Protein AF-A0A8J3M539-F1 (afdb_monomer)

Secondary structure (DSSP, 8-state):
----HHHHHHHHHHHHHHHHHHHHHHHHHHHHHHHHH-PPPEEEEEEEEEEE---EEEEPPP-STTPPPPEEEEPPTTPPPEEEEEEEEEEPP------

Mean predicted aligned error: 10.87 Å

Solvent-accessible surface area (backbone atoms only — not comparable to full-atom values): 6241 Å² total; per-residue (Å²): 133,88,75,52,72,66,57,55,52,48,55,54,48,52,55,51,50,55,52,48,54,57,40,50,52,50,31,49,54,27,47,59,46,22,80,78,68,70,50,79,43,61,38,69,40,84,71,44,79,47,78,47,70,67,74,38,77,45,75,49,83,74,91,51,93,89,57,80,81,49,69,49,74,47,64,46,91,93,61,70,70,46,80,48,75,38,74,38,82,48,78,68,82,77,75,77,83,78,133

Organism: NCBI:txid575193

Radius of gyration: 23.66 Å; Cα contacts (8 Å, |Δi|>4): 105; chains: 1; bounding box: 57×19×73 Å

Foldseek 3Di:
DDQPPVNVVVVVVVVVVVVVVVQVVQQVVQVVVCVVPVPFGKGKDWPDKDKAADKDKDWDDDPDPPDDIDIDIDGPVPGDMDIDIDIDIDGDDPPPPDD

pLDDT: mean 77.4, std 10.96, range [43.41, 89.56]

Nearest PDB structures (foldseek):
  8ekl-assembly1_G  TM=4.359E-01  e=3.157E+00  Clostridioides difficile R20291
  7vnn-assembly1_D  TM=2.729E-01  e=2.975E+00  Clostridioides difficile
  6klw-assembly1_F  TM=2.982E-01  e=9.183E+00  Clostridium perfringens
  6uwr-assembly1_A  TM=2.725E-01  e=5.713E+00  Clostridioides difficile

Sequence (99 aa):
MEVALTDLLAAAGDGLVDAQLALDERGLDSLDAFGETGITPTVLTWSAVRFRIPVAMRLLPKREPGQATAALVGLPSGAGGHLTVGLRYLPAEQGEGDG

Structure (mmCIF, N/CA/C/O backbone):
data_AF-A0A8J3M539-F1
#
_entry.id   AF-A0A8J3M539-F1
#
loop_
_atom_site.group_PDB
_atom_site.id
_atom_site.type_symbol
_atom_site.label_atom_id
_atom_site.label_alt_id
_atom_site.label_comp_id
_atom_site.label_asym_id
_atom_site.label_entity_id
_atom_site.label_seq_id
_atom_site.pdbx_PDB_ins_code
_atom_site.Cartn_x
_atom_site.Cartn_y
_atom_site.Cartn_z
_atom_site.occupancy
_atom_site.B_iso_or_equiv
_atom_site.auth_seq_id
_atom_site.auth_comp_id
_atom_site.auth_asym_id
_atom_site.auth_atom_id
_atom_site.pdbx_PDB_model_num
ATOM 1 N N . MET A 1 1 ? 21.867 3.747 -7.306 1.00 43.41 1 MET A N 1
ATOM 2 C CA . MET A 1 1 ? 21.375 2.463 -6.779 1.00 43.41 1 MET A CA 1
ATOM 3 C C . MET A 1 1 ? 20.152 2.109 -7.599 1.00 43.41 1 MET A C 1
ATOM 5 O O . MET A 1 1 ? 19.170 2.835 -7.531 1.00 43.41 1 MET A O 1
ATOM 9 N N . GLU A 1 2 ? 20.273 1.128 -8.486 1.00 53.25 2 GLU A N 1
ATOM 10 C CA . GLU A 1 2 ? 19.160 0.654 -9.310 1.00 53.25 2 GLU A CA 1
ATOM 11 C C . GLU A 1 2 ? 18.392 -0.355 -8.456 1.00 53.25 2 GLU A C 1
ATOM 13 O O . GLU A 1 2 ? 18.901 -1.432 -8.168 1.00 53.25 2 GLU A O 1
ATOM 18 N N . VAL A 1 3 ? 17.236 0.047 -7.931 1.00 57.97 3 VAL A N 1
ATOM 19 C CA . VAL A 1 3 ? 16.343 -0.870 -7.213 1.00 57.97 3 VAL A CA 1
ATOM 20 C C . VAL A 1 3 ? 15.502 -1.554 -8.279 1.00 57.97 3 VAL A C 1
ATOM 22 O O . VAL A 1 3 ? 14.828 -0.866 -9.054 1.00 57.97 3 VAL A O 1
ATOM 25 N N . ALA A 1 4 ? 15.569 -2.883 -8.366 1.00 73.00 4 ALA A N 1
ATOM 26 C CA . ALA A 1 4 ? 14.726 -3.613 -9.300 1.00 73.00 4 ALA A CA 1
ATOM 27 C C . ALA A 1 4 ? 13.256 -3.360 -8.934 1.00 73.00 4 ALA A C 1
ATOM 29 O O . ALA A 1 4 ? 12.904 -3.275 -7.759 1.00 73.00 4 ALA A O 1
ATOM 30 N N . LEU A 1 5 ? 12.374 -3.248 -9.932 1.00 71.88 5 LEU A N 1
ATOM 31 C CA . LEU A 1 5 ? 10.940 -3.032 -9.693 1.00 71.88 5 LEU A CA 1
ATOM 32 C C . LEU A 1 5 ? 10.358 -4.075 -8.718 1.00 71.88 5 LEU A C 1
ATOM 34 O O . LEU A 1 5 ? 9.495 -3.748 -7.910 1.00 71.88 5 LEU A O 1
ATOM 38 N N . THR A 1 6 ? 10.875 -5.303 -8.765 1.00 77.50 6 THR A N 1
ATOM 39 C CA . THR A 1 6 ? 10.546 -6.384 -7.831 1.00 77.50 6 THR A CA 1
ATOM 40 C C . THR A 1 6 ? 10.862 -6.022 -6.382 1.00 77.50 6 THR A C 1
ATOM 42 O O . THR A 1 6 ? 10.004 -6.203 -5.527 1.00 77.50 6 THR A O 1
ATOM 45 N N . ASP A 1 7 ? 12.040 -5.464 -6.107 1.00 78.56 7 ASP A N 1
ATOM 46 C CA . ASP A 1 7 ? 12.467 -5.112 -4.748 1.00 78.56 7 ASP A CA 1
ATOM 47 C C . ASP A 1 7 ? 11.623 -3.961 -4.189 1.00 78.56 7 ASP A C 1
ATOM 49 O O . ASP A 1 7 ? 11.241 -3.970 -3.021 1.00 78.56 7 ASP A O 1
ATOM 53 N N . LEU A 1 8 ? 11.266 -2.990 -5.040 1.00 76.19 8 LEU A N 1
ATOM 54 C CA . LEU A 1 8 ? 10.349 -1.910 -4.669 1.00 76.19 8 LEU A CA 1
ATOM 55 C C . LEU A 1 8 ? 8.965 -2.457 -4.295 1.00 76.19 8 LEU A C 1
ATOM 57 O O . LEU A 1 8 ? 8.368 -2.014 -3.315 1.00 76.19 8 LEU A O 1
ATOM 61 N N . LEU A 1 9 ? 8.444 -3.396 -5.088 1.00 79.12 9 LEU A N 1
ATOM 62 C CA . LEU A 1 9 ? 7.148 -4.022 -4.834 1.00 79.12 9 LEU A CA 1
ATOM 63 C C . LEU A 1 9 ? 7.178 -4.904 -3.582 1.00 79.12 9 LEU A C 1
ATOM 65 O O . LEU A 1 9 ? 6.211 -4.886 -2.826 1.00 79.12 9 LEU A O 1
ATOM 69 N N . ALA A 1 10 ? 8.278 -5.622 -3.346 1.00 83.50 10 ALA A N 1
ATOM 70 C CA . ALA A 1 10 ? 8.478 -6.421 -2.142 1.00 83.50 10 ALA A CA 1
ATOM 71 C C . ALA A 1 10 ? 8.477 -5.532 -0.891 1.00 83.50 10 ALA A C 1
ATOM 73 O O . ALA A 1 10 ? 7.646 -5.731 -0.011 1.00 83.50 10 ALA A O 1
ATOM 74 N N . ALA A 1 11 ? 9.290 -4.472 -0.873 1.00 82.25 11 ALA A N 1
ATOM 75 C CA . ALA A 1 11 ? 9.341 -3.537 0.252 1.00 82.25 11 ALA A CA 1
ATOM 76 C C . ALA A 1 11 ? 7.993 -2.835 0.507 1.00 82.25 11 ALA A C 1
ATOM 78 O O . ALA A 1 11 ? 7.609 -2.606 1.653 1.00 82.25 11 ALA A O 1
ATOM 79 N N . ALA A 1 12 ? 7.250 -2.497 -0.554 1.00 80.81 12 ALA A N 1
ATOM 80 C CA . ALA A 1 12 ? 5.902 -1.948 -0.420 1.00 80.81 12 ALA A CA 1
ATOM 81 C C . ALA A 1 12 ? 4.912 -2.969 0.170 1.00 80.81 12 ALA A C 1
ATOM 83 O O . ALA A 1 12 ? 4.023 -2.582 0.928 1.00 80.81 12 ALA A O 1
ATOM 84 N N . GLY A 1 13 ? 5.064 -4.251 -0.176 1.00 83.62 13 GLY A N 1
ATOM 85 C CA . GLY A 1 13 ? 4.304 -5.354 0.405 1.00 83.62 13 GLY A CA 1
ATOM 86 C C . GLY A 1 13 ? 4.595 -5.529 1.893 1.00 83.62 13 GLY A C 1
ATOM 87 O O . GLY A 1 13 ? 3.657 -5.519 2.687 1.00 83.62 13 GLY A O 1
ATOM 88 N N . ASP A 1 14 ? 5.873 -5.595 2.268 1.00 85.75 14 ASP A N 1
ATOM 89 C CA . ASP A 1 14 ? 6.309 -5.740 3.663 1.00 85.75 14 ASP A CA 1
ATOM 90 C C . ASP A 1 14 ? 5.765 -4.601 4.536 1.00 85.75 14 ASP A C 1
ATOM 92 O O . ASP A 1 14 ? 5.133 -4.845 5.560 1.00 85.75 14 ASP A O 1
ATOM 96 N N . GLY A 1 15 ? 5.877 -3.350 4.074 1.00 85.94 15 GLY A N 1
ATOM 97 C CA . GLY A 1 15 ? 5.331 -2.203 4.805 1.00 85.94 15 GLY A CA 1
ATOM 98 C C . GLY A 1 15 ? 3.804 -2.231 4.962 1.00 85.94 15 GLY A C 1
ATOM 99 O O . GLY A 1 15 ? 3.275 -1.707 5.943 1.00 85.94 15 GLY A O 1
ATOM 100 N N . LEU A 1 16 ? 3.075 -2.844 4.021 1.00 85.94 16 LEU A N 1
ATOM 101 C CA . LEU A 1 16 ? 1.628 -3.032 4.151 1.00 85.94 16 LEU A CA 1
ATOM 102 C C . LEU A 1 16 ? 1.294 -4.096 5.207 1.00 85.94 16 LEU A C 1
ATOM 104 O O . LEU A 1 16 ? 0.332 -3.927 5.956 1.00 85.94 16 LEU A O 1
ATOM 108 N N . VAL A 1 17 ? 2.086 -5.170 5.268 1.00 86.19 17 VAL A N 1
ATOM 109 C CA . VAL A 1 17 ? 1.952 -6.226 6.280 1.00 86.19 17 VAL A CA 1
ATOM 110 C C . VAL A 1 17 ? 2.239 -5.668 7.670 1.00 86.19 17 VAL A C 1
ATOM 112 O O . VAL A 1 17 ? 1.412 -5.837 8.563 1.00 86.19 17 VAL A O 1
ATOM 115 N N . ASP A 1 18 ? 3.334 -4.927 7.839 1.00 89.12 18 ASP A N 1
ATOM 116 C CA . ASP A 1 18 ? 3.670 -4.274 9.110 1.00 89.12 18 ASP A CA 1
ATOM 117 C C . ASP A 1 18 ? 2.555 -3.324 9.564 1.00 89.12 18 ASP A C 1
ATOM 119 O O . ASP A 1 18 ? 2.166 -3.301 10.734 1.00 89.12 18 ASP A O 1
ATOM 123 N N . ALA A 1 19 ? 1.984 -2.564 8.626 1.00 85.88 19 ALA A N 1
ATOM 124 C CA . ALA A 1 19 ? 0.867 -1.680 8.925 1.00 85.88 19 ALA A CA 1
ATOM 125 C C . ALA A 1 19 ? -0.402 -2.449 9.332 1.00 85.88 19 ALA A C 1
ATOM 127 O O . ALA A 1 19 ? -1.130 -1.974 10.201 1.00 85.88 19 ALA A O 1
ATOM 128 N N . GLN A 1 20 ? -0.676 -3.618 8.739 1.00 85.62 20 GLN A N 1
ATOM 129 C CA . GLN A 1 20 ? -1.784 -4.480 9.163 1.00 85.62 20 GLN A CA 1
ATOM 130 C C . GLN A 1 20 ? -1.560 -5.005 10.583 1.00 85.62 20 GLN A C 1
ATOM 132 O O . GLN A 1 20 ? -2.463 -4.892 11.405 1.00 85.62 20 GLN A O 1
ATOM 137 N N . LEU A 1 21 ? -0.360 -5.504 10.891 1.00 87.25 21 LEU A N 1
ATOM 138 C CA . LEU A 1 21 ? -0.031 -6.011 12.226 1.00 87.25 21 LEU A CA 1
ATOM 139 C C . LEU A 1 21 ? -0.231 -4.937 13.303 1.00 87.25 21 LEU A C 1
ATOM 141 O O . LEU A 1 21 ? -0.826 -5.208 14.342 1.00 87.25 21 LEU A O 1
ATOM 145 N N . ALA A 1 22 ? 0.181 -3.698 13.027 1.00 87.06 22 ALA A N 1
ATOM 146 C CA . ALA A 1 22 ? -0.022 -2.580 13.948 1.00 87.06 22 ALA A CA 1
ATOM 147 C C . ALA A 1 22 ? -1.504 -2.190 14.124 1.00 87.06 22 ALA A C 1
ATOM 149 O O . ALA A 1 22 ? -1.898 -1.695 15.182 1.00 87.06 22 ALA A O 1
ATOM 150 N N . LEU A 1 23 ? -2.336 -2.362 13.091 1.00 86.12 23 LEU A N 1
ATOM 151 C CA . LEU A 1 23 ? -3.784 -2.155 13.207 1.00 86.12 23 LEU A CA 1
ATOM 152 C C . LEU A 1 23 ? -4.438 -3.262 14.034 1.00 86.12 23 LEU A C 1
ATOM 154 O O . LEU A 1 23 ? -5.311 -2.959 14.846 1.00 86.12 23 LEU A O 1
ATOM 158 N N . ASP A 1 24 ? -3.998 -4.505 13.851 1.00 85.25 24 ASP A N 1
ATOM 159 C CA . ASP A 1 24 ? -4.501 -5.660 14.593 1.00 85.25 24 ASP A CA 1
ATOM 160 C C . ASP A 1 24 ? -4.150 -5.554 16.080 1.00 85.25 24 ASP A C 1
ATOM 162 O O . ASP A 1 24 ? -5.032 -5.720 16.919 1.00 85.25 24 ASP A O 1
ATOM 166 N N . GLU A 1 25 ? -2.905 -5.192 16.409 1.00 88.31 25 GLU A N 1
ATOM 167 C CA . GLU A 1 25 ? -2.457 -4.960 17.790 1.00 88.31 25 GLU A CA 1
ATOM 168 C C . GLU A 1 25 ? -3.319 -3.894 18.480 1.00 88.31 25 GLU A C 1
ATOM 170 O O . GLU A 1 25 ? -3.880 -4.136 19.545 1.00 88.31 25 GLU A O 1
ATOM 175 N N . ARG A 1 26 ? -3.558 -2.755 17.817 1.00 84.12 26 ARG A N 1
ATOM 176 C CA . ARG A 1 26 ? -4.457 -1.713 18.346 1.00 84.12 26 ARG A CA 1
ATOM 177 C C . ARG A 1 26 ? -5.906 -2.174 18.477 1.00 84.12 26 ARG A C 1
ATOM 179 O O . ARG A 1 26 ? -6.622 -1.703 19.359 1.00 84.12 26 ARG A O 1
ATOM 186 N N . GLY A 1 27 ? -6.362 -3.040 17.575 1.00 82.56 27 GLY A N 1
ATOM 187 C CA . GLY A 1 27 ? -7.689 -3.643 17.649 1.00 82.56 27 GLY A CA 1
ATOM 188 C C . GLY A 1 27 ? -7.829 -4.545 18.874 1.00 82.56 27 GLY A C 1
ATOM 189 O O . GLY A 1 27 ? -8.838 -4.460 19.572 1.00 82.56 27 GLY A O 1
ATOM 190 N N . LEU A 1 28 ? -6.805 -5.353 19.159 1.00 84.12 28 LEU A N 1
ATOM 191 C CA . LEU A 1 28 ? -6.731 -6.207 20.346 1.00 84.12 28 LEU A CA 1
ATOM 192 C C . LEU A 1 28 ? -6.671 -5.378 21.633 1.00 84.12 28 LEU A C 1
ATOM 194 O O . LEU A 1 28 ? -7.497 -5.598 22.513 1.00 84.12 28 LEU A O 1
ATOM 198 N N . ASP A 1 29 ? -5.815 -4.355 21.697 1.00 85.38 29 ASP A N 1
ATOM 199 C CA . ASP A 1 29 ? -5.751 -3.440 22.847 1.00 85.38 29 ASP A CA 1
ATOM 200 C C . ASP A 1 29 ? -7.117 -2.795 23.133 1.00 85.38 29 ASP A C 1
ATOM 202 O O . ASP A 1 29 ? -7.542 -2.650 24.281 1.00 85.38 29 ASP A O 1
ATOM 206 N N . SER A 1 30 ? -7.844 -2.419 22.075 1.00 82.31 30 SER A N 1
ATOM 207 C CA . SER A 1 30 ? -9.182 -1.844 22.204 1.00 82.31 30 SER A CA 1
ATOM 208 C C . SER A 1 30 ? -10.229 -2.859 22.675 1.00 82.31 30 SER A C 1
ATOM 210 O O . SER A 1 30 ? -11.203 -2.453 23.311 1.00 82.31 30 SER A O 1
ATOM 212 N N . LEU A 1 31 ? -10.068 -4.142 22.342 1.00 82.25 31 LEU A N 1
ATOM 213 C CA . LEU A 1 31 ? -10.929 -5.229 22.813 1.00 82.25 31 LEU A CA 1
ATOM 214 C C . LEU A 1 31 ? -10.676 -5.534 24.290 1.00 82.25 31 LEU A C 1
ATOM 216 O O . LEU A 1 31 ? -11.635 -5.674 25.049 1.00 82.25 31 LEU A O 1
ATOM 220 N N . ASP A 1 32 ? -9.416 -5.563 24.710 1.00 84.62 32 ASP A N 1
ATOM 221 C CA . ASP A 1 32 ? -9.047 -5.785 26.109 1.00 84.62 32 ASP A CA 1
ATOM 222 C C . ASP A 1 32 ? -9.547 -4.632 26.993 1.00 84.62 32 ASP A C 1
ATOM 224 O O . ASP A 1 32 ? -10.194 -4.854 28.021 1.00 84.62 32 ASP A O 1
ATOM 228 N N . ALA A 1 33 ? -9.376 -3.387 26.534 1.00 82.94 33 ALA A N 1
ATOM 229 C CA . ALA A 1 33 ? -9.869 -2.205 27.236 1.00 82.94 33 ALA A CA 1
ATOM 230 C C . ALA A 1 33 ? -11.403 -2.166 27.369 1.00 82.94 33 ALA A C 1
ATOM 232 O O . ALA A 1 33 ? -11.919 -1.546 28.304 1.00 82.94 33 ALA A O 1
ATOM 233 N N . PHE A 1 34 ? -12.161 -2.812 26.477 1.00 83.19 34 PHE A N 1
ATOM 234 C CA . PHE A 1 34 ? -13.622 -2.885 26.598 1.00 83.19 34 PHE A CA 1
ATOM 235 C C . PHE A 1 34 ? -14.052 -3.656 27.850 1.00 83.19 34 PHE A C 1
ATOM 237 O O . PHE A 1 34 ? -14.991 -3.232 28.526 1.00 83.19 34 PHE A O 1
ATOM 244 N N . GLY A 1 35 ? -13.333 -4.727 28.201 1.00 79.31 35 GLY A N 1
ATOM 245 C CA . GLY A 1 35 ? -13.604 -5.504 29.413 1.00 79.31 35 GLY A CA 1
ATOM 246 C C . GLY A 1 35 ? -13.477 -4.678 30.698 1.00 79.31 35 GLY A C 1
ATOM 247 O O . GLY A 1 35 ? -14.184 -4.939 31.670 1.00 79.31 35 GLY A O 1
ATOM 248 N N . GLU A 1 36 ? -12.625 -3.651 30.688 1.00 84.25 36 GLU A N 1
ATOM 249 C CA . GLU A 1 36 ? -12.362 -2.788 31.845 1.00 84.25 36 GLU A CA 1
ATOM 250 C C . GLU A 1 36 ? -13.187 -1.493 31.836 1.00 84.25 36 GLU A C 1
ATOM 252 O O . GLU A 1 36 ? -13.635 -1.026 32.883 1.00 84.25 36 GLU A O 1
ATOM 257 N N . THR A 1 37 ? -13.385 -0.893 30.661 1.00 83.56 37 THR A N 1
ATOM 258 C CA . THR A 1 37 ? -13.963 0.456 30.522 1.00 83.56 37 THR A CA 1
ATOM 259 C C . THR A 1 37 ? -15.420 0.461 30.068 1.00 83.56 37 THR A C 1
ATOM 261 O O . THR A 1 37 ? -16.097 1.481 30.203 1.00 83.56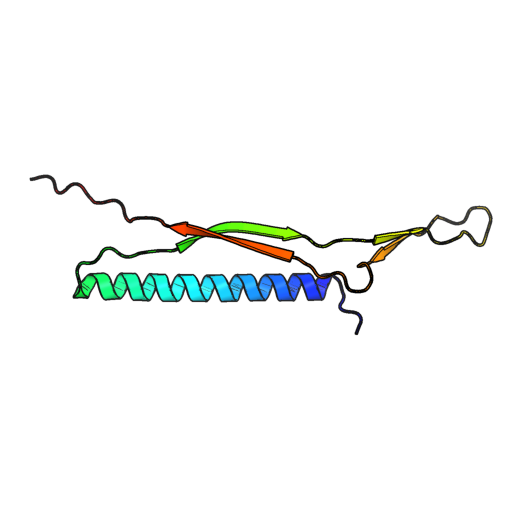 37 THR A O 1
ATOM 264 N N . GLY A 1 38 ? -15.906 -0.642 29.490 1.00 77.94 38 GLY A N 1
ATOM 265 C CA . GLY A 1 38 ? -17.212 -0.714 28.832 1.00 77.94 38 GLY A CA 1
ATOM 266 C C . GLY A 1 38 ? -17.319 0.114 27.542 1.00 77.94 38 GLY A C 1
ATOM 267 O O . GLY A 1 38 ? -18.392 0.157 26.938 1.00 77.94 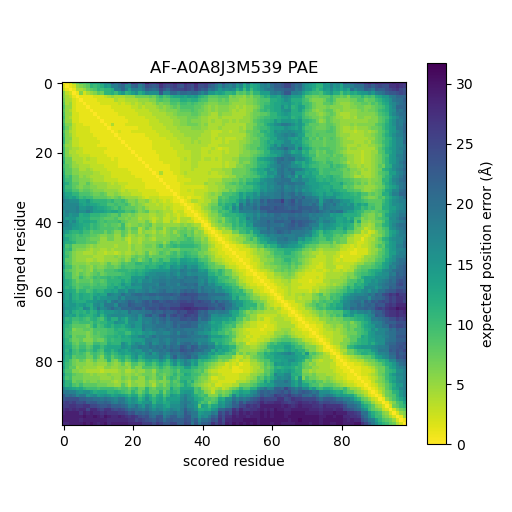38 GLY A O 1
ATOM 268 N N . ILE A 1 39 ? -16.237 0.765 27.093 1.00 78.00 39 ILE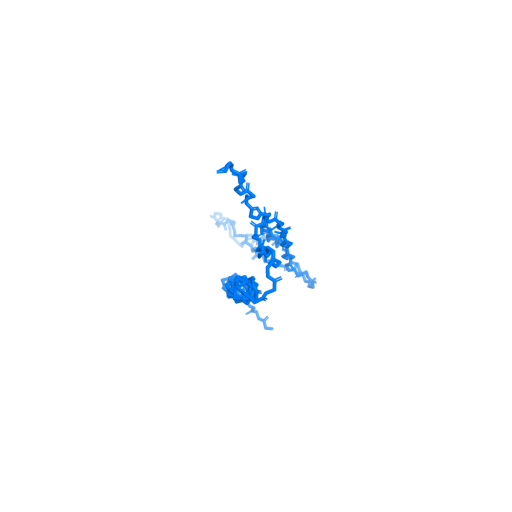 A N 1
ATOM 269 C CA . ILE A 1 39 ? -16.200 1.520 25.835 1.00 78.00 39 ILE A CA 1
ATOM 270 C C . ILE A 1 39 ? -16.042 0.540 24.679 1.00 78.00 39 ILE A C 1
ATOM 272 O O . ILE A 1 39 ? -15.076 -0.218 24.628 1.00 78.00 39 ILE A O 1
ATOM 276 N N . THR A 1 40 ? -16.990 0.562 23.746 1.00 72.31 40 THR A N 1
ATOM 277 C CA . THR A 1 40 ? -17.020 -0.361 22.611 1.00 72.31 40 THR A CA 1
ATOM 278 C C . THR A 1 40 ? -15.706 -0.321 21.816 1.00 72.31 40 THR A C 1
ATOM 280 O O . THR A 1 40 ? -15.229 0.775 21.507 1.00 72.31 40 THR A O 1
ATOM 283 N N . PRO A 1 41 ? -15.141 -1.485 21.441 1.00 71.94 41 PRO A N 1
ATOM 284 C CA . PRO A 1 41 ? -13.886 -1.542 20.710 1.00 71.94 41 PRO A CA 1
ATOM 285 C C . PRO A 1 41 ? -13.968 -0.815 19.370 1.00 71.94 41 PRO A C 1
ATOM 287 O O . PRO A 1 41 ? -14.957 -0.938 18.641 1.00 71.94 41 PRO A O 1
ATOM 290 N N . THR A 1 42 ? -12.905 -0.100 19.015 1.00 69.88 42 THR A N 1
ATOM 291 C CA . THR A 1 42 ? -12.787 0.568 17.720 1.00 69.88 42 THR A CA 1
ATOM 292 C C . THR A 1 42 ? -11.765 -0.156 16.863 1.00 69.88 42 THR A C 1
ATOM 294 O O . THR A 1 42 ? -10.575 -0.135 17.173 1.00 69.88 42 THR A O 1
ATOM 297 N N . VAL A 1 43 ? -12.212 -0.759 15.761 1.00 71.38 43 VAL A N 1
ATOM 298 C CA . VAL A 1 43 ? -11.310 -1.406 14.802 1.00 71.38 43 VAL A CA 1
ATOM 299 C C . VAL A 1 43 ? -11.265 -0.588 13.517 1.00 71.38 43 VAL A C 1
ATOM 301 O O . VAL A 1 43 ? -12.292 -0.240 12.923 1.00 71.38 43 VAL A O 1
ATOM 304 N N . LEU A 1 44 ? -10.048 -0.260 13.092 1.00 74.69 44 LEU A N 1
ATOM 305 C CA . LEU A 1 44 ? -9.783 0.350 11.798 1.00 74.69 44 LEU A CA 1
ATOM 306 C C . LEU A 1 44 ? -9.467 -0.758 10.801 1.00 74.69 44 LEU A C 1
ATOM 308 O O . LEU A 1 44 ? -8.563 -1.557 11.017 1.00 74.69 44 LEU A O 1
ATOM 312 N N . THR A 1 45 ? -10.192 -0.782 9.690 1.00 77.31 45 THR A N 1
ATOM 313 C CA . THR A 1 45 ? -9.962 -1.749 8.611 1.00 77.31 45 THR A CA 1
ATOM 314 C C . THR A 1 45 ? -9.482 -1.038 7.357 1.00 77.31 45 THR A C 1
ATOM 316 O O . THR A 1 45 ? -9.836 0.123 7.104 1.00 77.31 45 THR A O 1
ATOM 319 N N . TRP A 1 46 ? -8.688 -1.724 6.533 1.00 80.88 46 TRP A N 1
ATOM 320 C CA . TRP A 1 46 ? -8.361 -1.205 5.211 1.00 80.88 46 TRP A CA 1
ATOM 321 C C . TRP A 1 46 ? -9.619 -1.110 4.361 1.00 80.88 46 TRP A C 1
ATOM 323 O O . TRP A 1 46 ? -10.357 -2.069 4.168 1.00 80.88 46 TRP A O 1
ATOM 333 N N . SER A 1 47 ? -9.825 0.066 3.792 1.00 82.31 47 SER A N 1
ATOM 334 C CA . SER A 1 47 ? -10.920 0.331 2.865 1.00 82.31 47 SER A CA 1
ATOM 335 C C . SER A 1 47 ? -10.458 0.605 1.442 1.00 82.31 47 SER A C 1
ATOM 337 O O . SER A 1 47 ? -11.244 0.489 0.502 1.00 82.31 47 SER A O 1
ATOM 339 N N . ALA A 1 48 ? -9.195 0.993 1.280 1.00 80.94 48 ALA A N 1
ATOM 340 C CA . ALA A 1 48 ? -8.550 1.148 -0.008 1.00 80.94 48 ALA A CA 1
ATOM 341 C C . ALA A 1 48 ? -7.036 1.042 0.169 1.00 80.94 48 ALA A C 1
ATOM 343 O O . ALA A 1 48 ? -6.471 1.685 1.047 1.00 80.94 48 ALA A O 1
ATOM 344 N N . VAL A 1 49 ? -6.378 0.298 -0.712 1.00 81.88 49 VAL A N 1
ATOM 345 C CA . VAL A 1 49 ? -4.921 0.308 -0.865 1.00 81.88 49 VAL A CA 1
ATOM 346 C C . VAL A 1 49 ? -4.649 0.558 -2.338 1.00 81.88 49 VAL A C 1
ATOM 348 O O . VAL A 1 49 ? -5.072 -0.212 -3.201 1.00 81.88 49 VAL A O 1
ATOM 351 N N . ARG A 1 50 ? -4.009 1.681 -2.657 1.00 83.06 50 ARG A N 1
ATOM 352 C CA . ARG A 1 50 ? -3.729 2.082 -4.034 1.00 83.06 50 ARG A CA 1
ATOM 353 C C . ARG A 1 50 ? -2.270 2.456 -4.178 1.00 83.06 50 ARG A C 1
ATOM 355 O O . ARG A 1 50 ? -1.828 3.457 -3.628 1.00 83.06 50 ARG A O 1
ATOM 362 N N . PHE A 1 51 ? -1.566 1.701 -5.006 1.00 81.75 51 PHE A N 1
ATOM 363 C CA . PHE A 1 51 ? -0.191 1.991 -5.371 1.00 81.75 51 PHE A CA 1
ATOM 364 C C . PHE A 1 51 ? -0.122 2.534 -6.800 1.00 81.75 51 PHE A C 1
ATOM 366 O O . PHE A 1 51 ? -0.740 1.986 -7.715 1.00 81.75 51 PHE A O 1
ATOM 373 N N . ARG A 1 52 ? 0.579 3.652 -6.995 1.00 81.31 52 ARG A N 1
ATOM 374 C CA . ARG A 1 52 ? 0.773 4.294 -8.300 1.00 81.31 52 ARG A CA 1
ATOM 375 C C . ARG A 1 52 ? 2.258 4.502 -8.527 1.00 81.31 52 ARG A C 1
ATOM 377 O O . ARG A 1 52 ? 2.895 5.241 -7.785 1.00 81.31 52 ARG A O 1
ATOM 384 N N . ILE A 1 53 ? 2.779 3.897 -9.585 1.00 80.06 53 ILE A N 1
ATOM 385 C CA . ILE A 1 53 ? 4.160 4.079 -10.016 1.00 80.06 53 ILE A CA 1
ATOM 386 C C . ILE A 1 53 ? 4.140 4.721 -11.409 1.00 80.06 53 ILE A C 1
ATOM 388 O O . ILE A 1 53 ? 3.571 4.134 -12.332 1.00 80.06 53 ILE A O 1
ATOM 392 N N . PRO A 1 54 ? 4.726 5.916 -11.589 1.00 78.38 54 PRO A N 1
ATOM 393 C CA . PRO A 1 54 ? 4.905 6.493 -12.913 1.00 78.38 54 PRO A CA 1
ATOM 394 C C . PRO A 1 54 ? 5.981 5.718 -13.679 1.00 78.38 54 PRO A C 1
ATOM 396 O O . PRO A 1 54 ? 7.094 5.554 -13.191 1.00 78.38 54 PRO A O 1
ATOM 399 N N . VAL A 1 55 ? 5.673 5.277 -14.898 1.00 82.38 55 VAL A N 1
ATOM 400 C CA . VAL A 1 55 ? 6.629 4.580 -15.769 1.00 82.38 55 VAL A CA 1
ATOM 401 C C . VAL A 1 55 ? 6.907 5.405 -17.020 1.00 82.38 55 VAL A C 1
ATOM 403 O O . VAL A 1 55 ? 6.005 6.001 -17.606 1.00 82.38 55 VAL A O 1
ATOM 406 N N . ALA A 1 56 ? 8.169 5.443 -17.427 1.00 82.81 56 ALA A N 1
ATOM 407 C CA . ALA A 1 56 ? 8.633 6.005 -18.681 1.00 82.81 56 ALA A CA 1
ATOM 408 C C . ALA A 1 56 ? 9.061 4.869 -19.612 1.00 82.81 56 ALA A C 1
ATOM 410 O O . ALA A 1 56 ? 9.767 3.944 -19.204 1.00 82.81 56 ALA A O 1
ATOM 411 N N . MET A 1 57 ? 8.658 4.959 -20.877 1.00 85.19 57 MET A N 1
ATOM 412 C CA . MET A 1 57 ? 9.062 4.017 -21.914 1.00 85.19 57 MET A CA 1
ATOM 413 C C . MET A 1 57 ? 9.899 4.732 -22.970 1.00 85.19 57 MET A C 1
ATOM 415 O O . MET A 1 57 ? 9.525 5.803 -23.449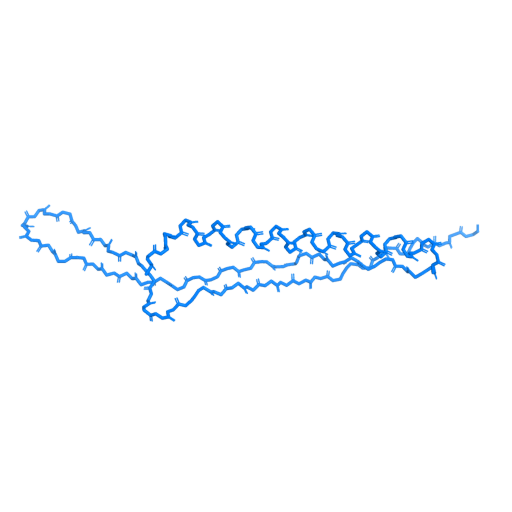 1.00 85.19 57 MET A O 1
ATOM 419 N N . ARG A 1 58 ? 11.014 4.120 -23.372 1.00 86.69 58 ARG A N 1
ATOM 420 C CA . ARG A 1 58 ? 11.851 4.585 -24.479 1.00 86.69 58 ARG A CA 1
ATOM 421 C C . ARG A 1 58 ? 12.134 3.443 -25.443 1.00 86.69 58 ARG A C 1
ATOM 423 O O . ARG A 1 58 ? 12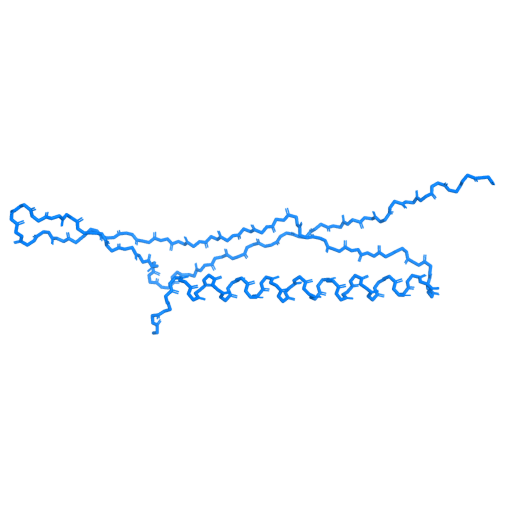.737 2.446 -25.061 1.00 86.69 58 ARG A O 1
ATOM 430 N N . LEU A 1 59 ? 11.757 3.614 -26.707 1.00 89.00 59 LEU A N 1
ATOM 431 C CA . LEU A 1 59 ? 12.142 2.680 -27.763 1.00 89.00 59 LEU A CA 1
ATOM 432 C C . LEU A 1 59 ? 13.638 2.802 -28.056 1.00 89.00 59 LEU A C 1
ATOM 434 O O . LEU A 1 59 ? 14.184 3.905 -28.123 1.00 89.00 59 LEU A O 1
ATOM 438 N N . LEU A 1 60 ? 14.299 1.663 -28.228 1.00 87.50 60 LEU A N 1
ATOM 439 C CA . LEU A 1 60 ? 15.694 1.617 -28.629 1.00 87.50 60 LEU A CA 1
ATOM 440 C C . LEU A 1 60 ? 15.809 1.713 -30.155 1.00 87.50 60 LEU A C 1
ATOM 442 O O . LEU A 1 60 ? 15.019 1.090 -30.872 1.00 87.50 60 LEU A O 1
ATOM 446 N N . PRO A 1 61 ? 16.790 2.476 -30.667 1.00 84.94 61 PRO A N 1
ATOM 447 C CA . PRO A 1 61 ? 17.026 2.557 -32.098 1.00 84.94 61 PRO A CA 1
ATOM 448 C C . PRO A 1 61 ? 17.446 1.189 -32.642 1.00 84.94 61 PRO A C 1
ATOM 450 O O . PRO A 1 61 ? 18.272 0.494 -32.045 1.00 84.94 61 PRO A O 1
ATOM 453 N N . LYS A 1 62 ? 16.886 0.820 -33.798 1.00 88.00 62 LYS A N 1
ATOM 454 C CA . LYS A 1 62 ? 17.310 -0.369 -34.542 1.00 88.00 62 LYS A CA 1
ATOM 455 C C . LYS A 1 62 ? 18.694 -0.127 -35.131 1.00 88.00 62 LYS A C 1
ATOM 457 O O . LYS A 1 62 ? 18.947 0.938 -35.690 1.00 88.00 62 LYS A O 1
ATOM 462 N N . ARG A 1 63 ? 19.572 -1.116 -35.008 1.00 86.25 63 ARG A N 1
ATOM 463 C CA . ARG A 1 63 ? 20.923 -1.092 -35.580 1.00 86.25 63 ARG A CA 1
ATOM 464 C C . ARG A 1 63 ? 20.984 -1.802 -36.929 1.00 86.25 63 ARG A C 1
ATOM 466 O O . ARG A 1 63 ? 21.831 -1.456 -37.741 1.00 86.25 63 ARG A O 1
ATOM 473 N N . GLU A 1 64 ? 20.066 -2.736 -37.180 1.00 89.56 64 GLU A N 1
ATOM 474 C CA . GLU A 1 64 ? 20.061 -3.566 -38.387 1.00 89.56 64 GLU A CA 1
ATOM 475 C C . GLU A 1 64 ? 18.649 -3.717 -38.992 1.00 89.56 64 GLU A C 1
ATOM 477 O O . GLU A 1 64 ? 17.652 -3.756 -38.254 1.00 89.56 64 GLU A O 1
ATOM 482 N N . PRO A 1 65 ? 18.529 -3.831 -40.331 1.00 82.56 65 PRO A N 1
ATOM 483 C CA . PRO A 1 65 ? 17.276 -4.197 -40.987 1.00 82.56 65 PRO A CA 1
ATOM 484 C C . PRO A 1 65 ? 16.805 -5.584 -40.521 1.00 82.56 65 PRO A C 1
ATOM 486 O O . PRO A 1 65 ? 17.561 -6.545 -40.559 1.00 82.56 65 PRO A O 1
ATOM 489 N N . GLY A 1 66 ? 15.551 -5.694 -40.075 1.00 84.75 66 GLY A N 1
ATOM 490 C CA . GLY A 1 66 ? 14.982 -6.944 -39.544 1.00 84.75 66 GLY A CA 1
ATOM 491 C C . GLY A 1 66 ? 15.119 -7.128 -38.027 1.00 84.75 66 GLY A C 1
ATOM 492 O O . GLY A 1 66 ? 14.464 -8.004 -37.468 1.00 84.75 66 GLY A O 1
ATOM 493 N N . GLN A 1 67 ? 15.874 -6.271 -37.330 1.00 87.31 67 GLN A N 1
ATOM 494 C CA . GLN A 1 67 ? 15.985 -6.330 -35.871 1.00 87.31 67 GLN A CA 1
ATOM 495 C C . GLN A 1 67 ? 14.638 -6.027 -35.184 1.00 87.31 67 GLN A C 1
ATOM 497 O O . GLN A 1 67 ? 13.917 -5.086 -35.556 1.00 87.31 67 GLN A O 1
ATOM 502 N N . ALA A 1 68 ? 14.314 -6.807 -34.147 1.00 82.62 68 ALA A N 1
ATOM 503 C CA . ALA A 1 68 ? 13.174 -6.553 -33.272 1.00 82.62 68 ALA A CA 1
ATOM 504 C C . ALA A 1 68 ? 13.345 -5.215 -32.531 1.00 82.62 68 ALA A C 1
ATOM 506 O O . ALA A 1 68 ? 14.426 -4.895 -32.034 1.00 82.62 68 ALA A O 1
ATOM 507 N N . THR A 1 69 ? 12.277 -4.417 -32.461 1.00 83.81 69 THR A N 1
ATOM 508 C CA . THR A 1 69 ? 12.284 -3.173 -31.681 1.00 83.81 69 THR A CA 1
ATOM 509 C C . THR A 1 69 ? 12.268 -3.524 -30.199 1.00 83.81 69 THR A C 1
ATOM 511 O O . THR A 1 69 ? 11.309 -4.124 -29.723 1.00 83.81 69 THR A O 1
ATOM 514 N N . ALA A 1 70 ? 13.301 -3.125 -29.465 1.00 84.88 70 ALA A N 1
ATOM 515 C CA . ALA A 1 70 ? 13.311 -3.218 -28.012 1.00 84.88 70 ALA A CA 1
ATOM 516 C C . ALA A 1 70 ? 12.781 -1.919 -27.386 1.00 84.88 70 ALA A C 1
ATOM 518 O O . ALA A 1 70 ? 12.996 -0.828 -27.920 1.00 84.88 70 ALA A O 1
ATOM 519 N N . ALA A 1 71 ? 12.114 -2.032 -26.240 1.00 83.69 71 ALA A N 1
ATOM 520 C CA . ALA A 1 71 ? 11.680 -0.905 -25.426 1.00 83.69 71 ALA A CA 1
ATOM 521 C C . ALA A 1 71 ? 12.336 -1.005 -24.047 1.00 83.69 71 ALA A C 1
ATOM 523 O O . ALA A 1 71 ? 12.291 -2.055 -23.412 1.00 83.69 71 ALA A O 1
ATOM 524 N N . LEU A 1 72 ? 12.938 0.088 -23.586 1.00 81.25 72 LEU A N 1
ATOM 525 C CA . LEU A 1 72 ? 13.302 0.254 -22.187 1.00 81.25 72 LEU A CA 1
ATOM 526 C C . LEU A 1 72 ? 12.089 0.799 -21.445 1.00 81.25 72 LEU A C 1
ATOM 528 O O . LEU A 1 72 ? 11.532 1.820 -21.849 1.00 81.25 72 LEU A O 1
ATOM 532 N N . VAL A 1 73 ? 11.707 0.134 -20.363 1.00 79.94 73 VAL A N 1
ATOM 533 C CA . VAL A 1 73 ? 10.690 0.607 -19.424 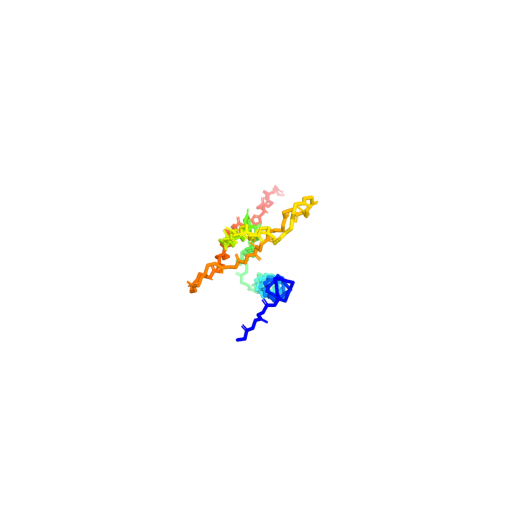1.00 79.94 73 VAL A CA 1
ATOM 534 C C . VAL A 1 73 ? 11.395 0.857 -18.101 1.00 79.94 73 VAL A C 1
ATOM 536 O O . VAL A 1 73 ? 12.102 -0.016 -17.607 1.00 79.94 73 VAL A O 1
ATOM 539 N N . GLY A 1 74 ? 11.237 2.051 -17.549 1.00 76.88 74 GLY A N 1
ATOM 540 C CA . GLY A 1 74 ? 11.858 2.433 -16.287 1.00 76.88 74 GLY A CA 1
ATOM 541 C C . GLY A 1 74 ? 11.064 3.514 -15.572 1.00 76.88 74 GLY A C 1
ATOM 542 O O . GLY A 1 74 ? 9.995 3.923 -16.020 1.00 76.88 74 GLY A O 1
ATOM 543 N N . LEU A 1 75 ? 11.592 3.987 -14.452 1.00 74.50 75 LEU A N 1
ATOM 544 C CA . LEU A 1 75 ? 11.044 5.124 -13.720 1.00 74.50 75 LEU A CA 1
ATOM 545 C C . LEU A 1 75 ? 11.607 6.430 -14.304 1.00 74.50 75 LEU A C 1
ATOM 547 O O . LEU A 1 75 ? 12.803 6.485 -14.604 1.00 74.50 75 LEU A O 1
ATOM 551 N N . PRO A 1 76 ? 10.798 7.493 -14.466 1.00 77.81 76 PRO A N 1
ATOM 552 C CA . PRO A 1 76 ? 11.336 8.814 -14.758 1.00 77.81 76 PRO A CA 1
ATOM 553 C C . PRO A 1 76 ? 12.325 9.249 -13.665 1.00 77.81 76 PRO A C 1
ATOM 555 O O . PRO A 1 76 ? 12.120 8.978 -12.482 1.00 77.81 76 PRO A O 1
ATOM 558 N N . SER A 1 77 ? 13.391 9.949 -14.049 1.00 70.69 77 SER A N 1
ATOM 559 C CA . SER A 1 77 ? 14.410 10.447 -13.121 1.00 70.69 77 SER A CA 1
ATOM 560 C C . SER A 1 77 ? 13.778 11.307 -12.020 1.00 70.69 77 SER A C 1
ATOM 562 O O . SER A 1 77 ? 13.125 12.304 -12.318 1.00 70.69 77 SER A O 1
ATOM 564 N N . GLY A 1 78 ? 13.974 10.931 -10.753 1.00 70.50 78 GLY A N 1
ATOM 565 C CA . GLY A 1 78 ? 13.408 11.649 -9.603 1.00 70.50 78 GLY A CA 1
ATOM 566 C C . GLY A 1 78 ? 11.917 11.396 -9.351 1.00 70.50 78 GLY A C 1
ATOM 567 O O . GLY A 1 78 ? 11.354 11.991 -8.436 1.00 70.50 78 GLY A O 1
ATOM 568 N N . ALA A 1 79 ? 11.272 10.516 -10.122 1.00 68.00 79 ALA A N 1
ATOM 569 C CA . ALA A 1 79 ? 9.900 10.115 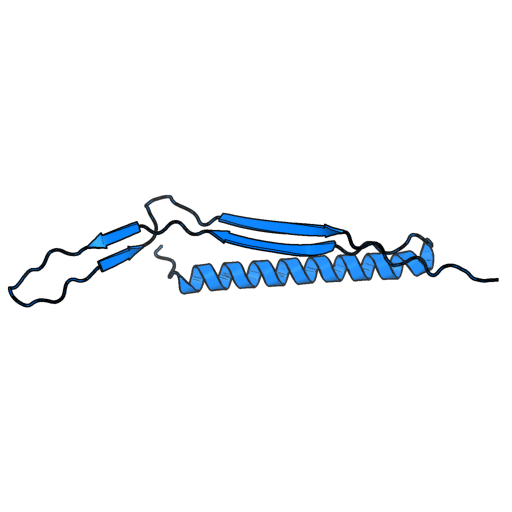-9.861 1.00 68.00 79 ALA A CA 1
ATOM 570 C C . ALA A 1 79 ? 9.852 8.996 -8.810 1.00 68.00 79 ALA A C 1
ATOM 572 O O . ALA A 1 79 ? 10.511 7.966 -8.945 1.00 68.00 79 ALA A O 1
ATOM 573 N N . GLY A 1 80 ? 9.057 9.212 -7.762 1.00 69.62 80 GLY A N 1
ATOM 574 C CA . GLY A 1 80 ? 8.742 8.206 -6.750 1.00 69.62 80 GLY A CA 1
ATOM 575 C C . GLY A 1 80 ? 7.432 7.476 -7.048 1.00 69.62 80 GLY A C 1
ATOM 576 O O . GLY A 1 80 ? 6.608 7.931 -7.844 1.00 69.62 80 GLY A O 1
ATOM 577 N N . GLY A 1 81 ? 7.228 6.341 -6.383 1.00 74.00 81 GLY A N 1
ATOM 578 C CA . GLY A 1 81 ? 5.907 5.728 -6.269 1.00 74.00 81 GLY A CA 1
ATOM 579 C C . GLY A 1 81 ? 5.059 6.443 -5.214 1.00 74.00 81 GLY A C 1
ATOM 580 O O . GLY A 1 81 ? 5.585 6.991 -4.248 1.00 74.00 81 GLY A O 1
ATOM 581 N N . HIS A 1 82 ? 3.740 6.412 -5.378 1.00 74.88 82 HIS A N 1
ATOM 582 C CA . HIS A 1 82 ? 2.779 6.893 -4.389 1.00 74.88 82 HIS A CA 1
ATOM 583 C C . HIS A 1 82 ? 1.931 5.727 -3.881 1.00 74.88 82 HIS A C 1
ATOM 585 O O . HIS A 1 82 ? 1.241 5.075 -4.667 1.00 74.88 82 HIS A O 1
ATOM 591 N N . LEU A 1 83 ? 1.954 5.490 -2.569 1.00 77.00 83 LEU A N 1
ATOM 592 C CA . LEU A 1 83 ? 1.028 4.594 -1.882 1.00 77.00 83 LEU A CA 1
ATOM 593 C C . LEU A 1 83 ? -0.034 5.437 -1.175 1.00 77.00 83 LEU A C 1
ATOM 595 O O . LEU A 1 83 ? 0.279 6.319 -0.381 1.00 77.00 83 LEU A O 1
ATOM 599 N N . THR A 1 84 ? -1.297 5.175 -1.479 1.00 81.44 84 THR A N 1
ATOM 600 C CA . THR A 1 84 ? -2.441 5.755 -0.782 1.00 81.44 84 THR A CA 1
ATOM 601 C C . THR A 1 84 ? -3.189 4.635 -0.095 1.00 81.44 84 THR A C 1
ATOM 603 O O . THR A 1 84 ? -3.638 3.693 -0.748 1.00 81.44 84 THR A O 1
ATOM 606 N N . VAL A 1 85 ? -3.353 4.764 1.213 1.00 80.25 85 VAL A N 1
ATOM 607 C CA . VAL A 1 85 ? -4.147 3.849 2.019 1.00 80.25 85 VAL A CA 1
ATOM 608 C C . VAL A 1 85 ? -5.312 4.596 2.651 1.00 80.25 85 VAL A C 1
ATOM 610 O O . VAL A 1 85 ? -5.158 5.712 3.142 1.00 80.25 85 VAL A O 1
ATOM 613 N N . GLY A 1 86 ? -6.496 4.002 2.588 1.00 82.31 86 GLY A N 1
ATOM 614 C CA . GLY A 1 86 ? -7.705 4.501 3.222 1.00 82.31 86 GLY A CA 1
ATOM 615 C C . GLY A 1 86 ? -8.129 3.541 4.315 1.00 82.31 86 GLY A C 1
ATOM 616 O O . GLY A 1 86 ? -8.269 2.346 4.058 1.00 82.31 86 GLY A O 1
ATOM 617 N N . LEU A 1 87 ? -8.401 4.062 5.503 1.00 82.62 87 LEU A N 1
ATOM 618 C CA . LEU A 1 87 ? -8.925 3.297 6.629 1.00 82.62 87 LEU A CA 1
ATOM 619 C C . LEU A 1 87 ? -10.400 3.635 6.833 1.00 82.62 87 LEU A C 1
ATOM 621 O O . LEU A 1 87 ? -10.804 4.785 6.647 1.00 82.62 87 LEU A O 1
ATOM 625 N N . ARG A 1 88 ? -11.205 2.639 7.200 1.00 79.62 88 ARG A N 1
ATOM 626 C CA . ARG A 1 88 ? -12.587 2.846 7.640 1.00 79.62 88 ARG A CA 1
ATOM 627 C C . ARG A 1 88 ? -12.777 2.351 9.056 1.00 79.62 88 ARG A C 1
ATOM 629 O O . ARG A 1 88 ? -12.217 1.338 9.465 1.00 79.62 88 ARG A O 1
ATOM 636 N N . TYR A 1 89 ? -13.626 3.089 9.748 1.00 73.94 89 TYR A N 1
ATOM 637 C CA . TYR A 1 89 ? -14.157 2.736 11.044 1.00 73.94 89 TYR A CA 1
ATOM 638 C C . TYR A 1 89 ? -15.259 1.685 10.886 1.00 73.94 89 TYR A C 1
ATOM 640 O O . TYR A 1 89 ? -16.175 1.883 10.082 1.00 73.94 89 TYR A O 1
ATOM 648 N N . LEU A 1 90 ? -15.175 0.600 11.653 1.00 67.44 90 LEU A N 1
ATOM 649 C CA . LEU A 1 90 ? -16.292 -0.314 11.868 1.00 67.44 90 LEU A CA 1
ATOM 650 C C . LEU A 1 90 ? -16.752 -0.190 13.329 1.00 67.44 90 LEU A C 1
ATOM 652 O O . LEU A 1 90 ? -16.011 -0.607 14.220 1.00 67.44 90 LEU A O 1
ATOM 656 N N . PRO A 1 91 ? -17.940 0.386 13.598 1.00 62.19 91 PRO A N 1
ATOM 657 C CA . PRO A 1 91 ? -18.561 0.252 14.907 1.00 62.19 91 PRO A CA 1
ATOM 658 C C . PRO A 1 91 ? -18.990 -1.203 15.106 1.00 62.19 91 PRO A C 1
ATOM 660 O O . PRO A 1 91 ? -19.547 -1.806 14.188 1.00 62.19 91 PRO A O 1
ATOM 663 N N . ALA A 1 92 ? -18.759 -1.761 16.295 1.00 57.72 92 ALA A N 1
ATOM 664 C CA . ALA A 1 92 ? -19.375 -3.033 16.657 1.00 57.72 92 ALA A CA 1
ATOM 665 C C . ALA A 1 92 ? -20.902 -2.855 16.700 1.00 57.72 92 ALA A C 1
ATOM 667 O O . ALA A 1 92 ? -21.389 -1.855 17.236 1.00 57.72 92 ALA A O 1
ATOM 668 N N . GLU A 1 93 ? -21.651 -3.793 16.113 1.00 55.50 93 GLU A N 1
ATOM 669 C CA . GLU A 1 93 ? -23.113 -3.776 16.182 1.00 55.50 93 GLU A CA 1
ATOM 670 C C . GLU A 1 93 ? -23.539 -3.793 17.653 1.00 55.50 93 GLU A C 1
ATOM 672 O O . GLU A 1 93 ? -23.150 -4.675 18.422 1.00 55.50 93 GLU A O 1
ATOM 677 N N . GLN A 1 94 ? -24.310 -2.784 18.063 1.00 54.44 94 GLN A N 1
ATOM 678 C CA . GLN A 1 94 ? -24.986 -2.822 19.349 1.00 54.44 94 GLN A CA 1
ATOM 679 C C . GLN A 1 94 ? -26.015 -3.941 19.255 1.00 54.44 94 GLN A C 1
ATOM 681 O O . GLN A 1 94 ? -26.992 -3.815 18.521 1.00 54.44 94 GLN A O 1
ATOM 686 N N . GLY A 1 95 ? -25.791 -5.039 19.976 1.00 48.25 95 GLY A N 1
ATOM 687 C CA . GLY A 1 95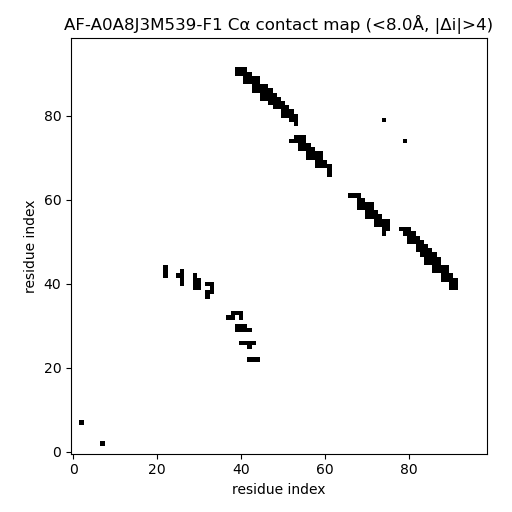 ? -26.881 -5.951 20.278 1.00 48.25 95 GLY A CA 1
ATOM 688 C C . GLY A 1 95 ? -27.964 -5.130 20.964 1.00 48.25 95 GLY A C 1
ATOM 689 O O . GLY A 1 95 ? -27.731 -4.610 22.057 1.00 48.25 95 GLY A O 1
ATOM 690 N N . GLU A 1 96 ? -29.102 -4.949 20.292 1.00 46.78 96 GLU A N 1
ATOM 691 C CA . GLU A 1 96 ? -30.327 -4.486 20.930 1.00 46.78 96 GLU A CA 1
ATOM 692 C C . GLU A 1 96 ? -30.549 -5.398 22.135 1.00 46.78 96 GLU A C 1
ATOM 694 O O . GLU A 1 96 ? -30.796 -6.596 21.999 1.00 46.78 96 GLU A O 1
ATOM 699 N N . GLY A 1 97 ? -30.341 -4.841 23.328 1.00 51.03 97 GLY A N 1
ATOM 700 C CA . GLY A 1 97 ? -30.756 -5.478 24.559 1.00 51.03 97 GLY A CA 1
ATOM 701 C C . GLY A 1 97 ? -32.267 -5.609 24.504 1.00 51.03 97 GLY A C 1
ATOM 702 O O . GLY A 1 97 ? -32.973 -4.617 24.670 1.00 51.03 97 GLY A O 1
ATOM 703 N N . ASP A 1 98 ? -32.739 -6.818 24.234 1.00 46.09 98 ASP A N 1
ATOM 704 C CA . ASP A 1 98 ? -34.144 -7.164 24.351 1.00 46.09 98 ASP A CA 1
ATOM 705 C C . ASP A 1 98 ? -34.364 -7.757 25.751 1.00 46.09 98 ASP A C 1
ATOM 707 O O . ASP A 1 98 ? -33.857 -8.838 26.053 1.00 46.09 98 ASP A O 1
ATOM 711 N N . GLY A 1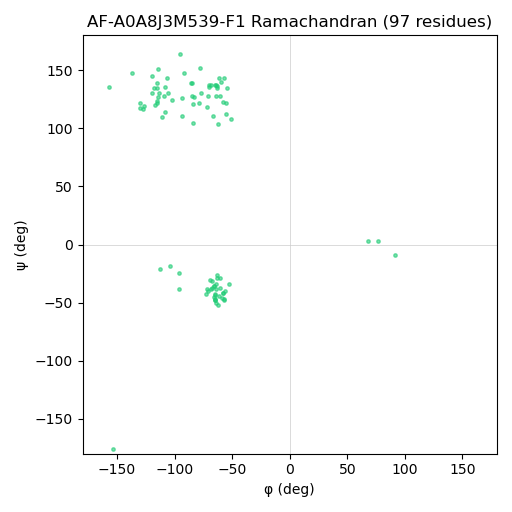 99 ? -35.076 -6.989 26.588 1.00 44.16 99 GLY A N 1
ATOM 712 C CA . GLY A 1 99 ? -35.951 -7.455 27.680 1.00 44.16 99 GLY A CA 1
ATOM 713 C C . GLY A 1 99 ? -35.333 -8.097 28.912 1.00 44.16 99 GLY A C 1
ATOM 714 O O . GLY A 1 99 ? -35.187 -9.337 28.908 1.00 44.16 99 GLY A O 1
#